Protein AF-A0A3N5HK17-F1 (afdb_monomer_lite)

Structure (mmCIF, N/CA/C/O backbone):
data_AF-A0A3N5HK17-F1
#
_entry.id   AF-A0A3N5HK17-F1
#
loop_
_atom_site.group_PDB
_atom_site.id
_atom_site.type_symbol
_atom_site.label_atom_id
_atom_site.label_alt_id
_atom_site.label_comp_id
_atom_site.label_asym_id
_atom_site.label_entity_id
_atom_site.label_seq_id
_atom_site.pdbx_PDB_ins_code
_atom_site.Cartn_x
_atom_site.Cartn_y
_atom_site.Cartn_z
_atom_site.occupancy
_atom_site.B_iso_or_equiv
_atom_site.auth_seq_id
_atom_site.auth_comp_id
_atom_site.auth_asym_id
_atom_site.auth_atom_id
_atom_site.pdbx_PDB_model_num
ATOM 1 N N . MET A 1 1 ? 5.011 -4.182 19.150 1.00 47.91 1 MET A N 1
ATOM 2 C CA . MET A 1 1 ? 3.924 -3.491 18.428 1.00 47.91 1 MET A CA 1
ATOM 3 C C . MET A 1 1 ? 3.510 -2.329 19.297 1.00 47.91 1 MET A C 1
ATOM 5 O O . MET A 1 1 ? 3.159 -2.580 20.439 1.00 47.91 1 MET A O 1
ATOM 9 N N . ASP A 1 2 ? 3.638 -1.092 18.817 1.00 52.72 2 ASP A N 1
ATOM 10 C CA . ASP A 1 2 ? 3.175 0.083 19.562 1.00 52.72 2 ASP A CA 1
ATOM 11 C C . ASP A 1 2 ? 1.663 -0.035 19.789 1.00 52.72 2 ASP A C 1
ATOM 13 O O . ASP A 1 2 ? 0.863 0.155 18.870 1.00 52.72 2 ASP A O 1
ATOM 17 N N . GLU A 1 3 ? 1.283 -0.360 21.023 1.00 59.41 3 GLU A N 1
ATOM 18 C CA . GLU A 1 3 ? -0.089 -0.612 21.496 1.00 59.41 3 GLU A CA 1
ATOM 19 C C . GLU A 1 3 ? -1.049 0.572 21.223 1.00 59.41 3 GLU A C 1
ATOM 21 O O . GLU A 1 3 ? -2.269 0.445 21.238 1.00 59.41 3 GLU A O 1
ATOM 26 N N . LYS A 1 4 ? -0.480 1.735 20.884 1.00 75.50 4 LYS A N 1
ATOM 27 C CA . LYS A 1 4 ? -1.138 3.002 20.552 1.00 75.50 4 LYS A CA 1
ATOM 28 C C . LYS A 1 4 ? -1.741 3.079 19.136 1.00 75.50 4 LYS A C 1
ATOM 30 O O . LYS A 1 4 ? -2.564 3.964 18.870 1.00 75.50 4 LYS A O 1
ATOM 35 N N . TYR A 1 5 ? -1.338 2.205 18.211 1.00 84.44 5 TYR A N 1
ATOM 36 C CA . TYR A 1 5 ? -1.745 2.281 16.801 1.00 84.44 5 TYR A CA 1
ATOM 37 C C . TYR A 1 5 ? -2.322 0.964 16.288 1.00 84.44 5 TYR A C 1
ATOM 39 O O . TYR A 1 5 ? -1.711 0.277 15.467 1.00 84.44 5 TYR A O 1
ATOM 47 N N . ASP A 1 6 ? -3.553 0.656 16.695 1.00 88.31 6 ASP A N 1
ATOM 48 C CA . ASP A 1 6 ? -4.274 -0.491 16.149 1.00 88.31 6 ASP A CA 1
ATOM 49 C C . ASP A 1 6 ? -4.573 -0.273 14.654 1.00 88.31 6 ASP A C 1
ATOM 51 O O . ASP A 1 6 ? -5.294 0.639 14.234 1.00 88.31 6 ASP A O 1
ATOM 55 N N . CYS A 1 7 ? -3.914 -1.069 13.817 1.00 88.94 7 CYS A N 1
ATOM 56 C CA . CYS A 1 7 ? -4.048 -0.994 12.368 1.00 88.94 7 CYS A CA 1
ATOM 57 C C . CYS A 1 7 ? -5.279 -1.754 11.864 1.00 88.94 7 CYS A C 1
ATOM 59 O O . CYS A 1 7 ? -5.800 -1.404 10.808 1.00 88.94 7 CYS A O 1
ATOM 61 N N . THR A 1 8 ? -5.770 -2.730 12.634 1.00 92.31 8 THR A N 1
ATOM 62 C CA . THR A 1 8 ? -6.905 -3.584 12.253 1.00 92.31 8 THR A CA 1
ATOM 63 C C . THR A 1 8 ? -8.255 -2.895 12.425 1.00 92.31 8 THR A C 1
ATOM 65 O O . THR A 1 8 ? -9.257 -3.379 11.907 1.00 92.31 8 THR A O 1
ATOM 68 N N . THR A 1 9 ? -8.285 -1.750 13.110 1.00 91.56 9 THR A N 1
ATOM 69 C CA . THR A 1 9 ? -9.498 -0.958 13.369 1.00 91.56 9 THR A CA 1
ATOM 70 C C . THR A 1 9 ? -9.475 0.432 12.731 1.00 91.56 9 THR A C 1
ATOM 72 O O . THR A 1 9 ? -10.525 1.055 12.625 1.00 91.56 9 THR A O 1
ATOM 75 N N . CYS A 1 10 ? -8.325 0.922 12.241 1.00 92.50 10 CYS A N 1
ATOM 76 C CA . CYS A 1 10 ? -8.265 2.220 11.551 1.00 92.50 10 CYS A CA 1
ATOM 77 C C . CYS A 1 10 ? -8.313 2.139 10.021 1.00 92.50 10 CYS A C 1
ATOM 79 O O . CYS A 1 10 ? -8.853 3.044 9.393 1.00 92.50 10 CYS A O 1
ATOM 81 N N . GLY A 1 11 ? -7.662 1.142 9.406 1.00 92.88 11 GLY A N 1
ATOM 82 C CA . GLY A 1 11 ? -7.552 1.003 7.946 1.00 92.88 11 GLY A CA 1
ATOM 83 C C . GLY A 1 11 ? -6.942 2.190 7.179 1.00 92.88 11 GLY A C 1
ATOM 84 O O . GLY A 1 11 ? -6.899 2.154 5.951 1.00 92.88 11 GLY A O 1
ATOM 85 N N . ALA A 1 12 ? -6.462 3.243 7.852 1.00 95.19 12 ALA A N 1
ATOM 86 C CA . ALA A 1 12 ? -6.237 4.555 7.237 1.00 95.19 12 ALA A CA 1
ATOM 87 C C . ALA A 1 12 ? -5.206 4.553 6.095 1.00 95.19 12 ALA A C 1
ATOM 89 O O . ALA A 1 12 ? -5.337 5.319 5.140 1.00 95.19 12 ALA A O 1
ATOM 90 N N . CYS A 1 13 ? -4.213 3.664 6.163 1.00 95.50 13 CYS A N 1
ATOM 91 C CA . CYS A 1 13 ? -3.193 3.495 5.126 1.00 95.50 13 CYS A CA 1
ATOM 92 C C . CYS A 1 13 ? -3.733 2.914 3.810 1.00 95.50 13 CYS A C 1
ATOM 94 O O . CYS A 1 13 ? -3.034 2.957 2.805 1.00 95.50 13 CYS A O 1
ATOM 96 N N . CYS A 1 14 ? -4.944 2.352 3.800 1.00 96.56 14 CYS A N 1
ATOM 97 C CA . CYS A 1 14 ? -5.550 1.774 2.602 1.00 96.56 14 CYS A CA 1
ATOM 98 C C . CYS A 1 14 ? -6.421 2.772 1.830 1.00 96.56 14 CYS A C 1
ATOM 100 O O . CYS A 1 14 ? -6.807 2.473 0.705 1.00 96.56 14 CYS A O 1
ATOM 102 N N . TYR A 1 15 ? -6.730 3.942 2.391 1.00 95.31 15 TYR A N 1
ATOM 103 C CA . TYR A 1 15 ? -7.558 4.955 1.734 1.00 95.31 15 TYR A CA 1
ATOM 104 C C . TYR A 1 15 ? -6.697 5.930 0.934 1.00 95.31 15 TYR A C 1
ATOM 106 O O . TYR A 1 15 ? -5.628 6.339 1.384 1.00 95.31 15 TYR A O 1
ATOM 114 N N . GLY A 1 16 ? -7.145 6.342 -0.249 1.00 93.44 16 GLY A N 1
ATOM 115 C CA . GLY A 1 16 ? -6.354 7.226 -1.103 1.00 93.44 16 GLY A CA 1
ATOM 116 C C . GLY A 1 16 ? -6.922 7.423 -2.504 1.00 93.44 16 GLY A C 1
ATOM 117 O O . GLY A 1 16 ? -7.957 6.871 -2.868 1.00 93.44 16 GLY A O 1
ATOM 118 N N . LYS A 1 17 ? -6.223 8.241 -3.299 1.00 93.94 17 LYS A N 1
ATOM 119 C CA . LYS A 1 17 ? -6.541 8.474 -4.717 1.00 93.94 17 LYS A CA 1
ATOM 120 C C . LYS A 1 17 ? -6.069 7.292 -5.577 1.00 93.94 17 LYS A C 1
ATOM 122 O O . LYS A 1 17 ? -5.347 6.430 -5.098 1.00 93.94 17 LYS A O 1
ATOM 127 N N . ARG A 1 18 ? -6.437 7.266 -6.863 1.00 92.69 18 ARG A N 1
ATOM 128 C CA . ARG A 1 18 ? -6.079 6.177 -7.798 1.00 92.69 18 ARG A CA 1
ATOM 129 C C . ARG A 1 18 ? -4.569 5.907 -7.888 1.00 92.69 18 ARG A C 1
ATOM 131 O O . ARG A 1 18 ? -4.165 4.756 -7.944 1.00 92.69 18 ARG A O 1
ATOM 138 N N . GLU A 1 19 ? -3.748 6.951 -7.848 1.00 94.44 19 GLU A N 1
ATOM 139 C CA . GLU A 1 19 ? -2.282 6.870 -7.947 1.00 94.44 19 GLU A CA 1
ATOM 140 C C . GLU A 1 19 ? -1.625 6.949 -6.559 1.00 94.44 19 GLU A C 1
ATOM 142 O O . GLU A 1 19 ? -0.755 7.778 -6.311 1.00 94.44 19 GLU A O 1
ATOM 147 N N . TYR A 1 20 ? -2.115 6.149 -5.604 1.00 95.00 20 TYR A N 1
ATOM 148 C CA . TYR A 1 20 ? -1.691 6.250 -4.202 1.00 95.00 20 TYR A CA 1
ATOM 149 C C . TYR A 1 20 ? -0.562 5.290 -3.824 1.00 95.00 20 TYR A C 1
ATOM 151 O O . TYR A 1 20 ? 0.415 5.709 -3.211 1.00 95.00 20 TYR A O 1
ATOM 159 N N . VAL A 1 21 ? -0.670 4.012 -4.198 1.00 97.00 21 VAL A N 1
ATOM 160 C CA . VAL A 1 21 ? 0.361 3.003 -3.910 1.00 97.00 21 VAL A CA 1
ATOM 161 C C . VAL A 1 21 ? 0.976 2.559 -5.221 1.00 97.00 21 VAL A C 1
ATOM 163 O O . VAL A 1 21 ? 0.377 1.761 -5.937 1.00 97.00 21 VAL A O 1
ATOM 166 N N . GLN A 1 22 ? 2.150 3.094 -5.546 1.00 96.81 22 GLN A N 1
ATOM 167 C CA . GLN A 1 22 ? 2.924 2.634 -6.693 1.00 96.81 22 GLN A CA 1
ATOM 168 C C . GLN A 1 22 ? 3.375 1.186 -6.477 1.00 96.81 22 GLN A C 1
ATOM 170 O O . GLN A 1 22 ? 3.773 0.813 -5.372 1.00 96.81 22 GLN A O 1
ATOM 175 N N . VAL A 1 23 ? 3.275 0.386 -7.534 1.00 97.50 23 VAL A N 1
ATOM 176 C CA . VAL A 1 23 ? 3.664 -1.026 -7.552 1.00 97.50 23 VAL A CA 1
ATOM 177 C C . VAL A 1 23 ? 4.829 -1.162 -8.513 1.00 97.50 23 VAL A C 1
ATOM 179 O O . VAL A 1 23 ? 4.677 -0.871 -9.699 1.00 97.50 23 VAL A O 1
ATOM 182 N N . PHE A 1 24 ? 5.971 -1.587 -7.986 1.00 95.75 24 PHE A N 1
ATOM 183 C CA . PHE A 1 24 ? 7.163 -1.848 -8.785 1.00 95.75 24 PHE A CA 1
ATOM 184 C C . PHE A 1 24 ? 7.207 -3.292 -9.296 1.00 95.75 24 PHE A C 1
ATOM 186 O O . PHE A 1 24 ? 6.444 -4.144 -8.833 1.00 95.75 24 PHE A O 1
ATOM 193 N N . ALA A 1 25 ? 8.134 -3.587 -10.208 1.00 94.19 25 ALA A N 1
ATOM 194 C CA . ALA A 1 25 ? 8.355 -4.932 -10.741 1.00 94.19 25 ALA A CA 1
ATOM 195 C C . ALA A 1 25 ? 8.511 -5.996 -9.634 1.00 94.19 25 ALA A C 1
ATOM 197 O O . ALA A 1 25 ? 7.810 -7.008 -9.657 1.00 94.19 25 ALA A O 1
ATOM 198 N N . ASP A 1 26 ? 9.325 -5.726 -8.609 1.00 95.38 26 ASP A N 1
ATOM 199 C CA . ASP A 1 26 ? 9.525 -6.638 -7.470 1.00 95.38 26 ASP A CA 1
ATOM 200 C C . ASP A 1 26 ? 8.256 -6.843 -6.632 1.00 95.38 26 ASP A C 1
ATOM 202 O O . ASP A 1 26 ? 8.030 -7.915 -6.068 1.00 95.38 26 ASP A O 1
ATOM 206 N N . ASP A 1 27 ? 7.407 -5.817 -6.537 1.00 97.12 27 ASP A N 1
ATOM 207 C CA . ASP A 1 27 ? 6.129 -5.925 -5.838 1.00 97.12 27 ASP A CA 1
ATOM 208 C C . ASP A 1 27 ? 5.155 -6.805 -6.624 1.00 97.12 27 ASP A C 1
ATOM 210 O O . ASP A 1 27 ? 4.492 -7.659 -6.037 1.00 97.12 27 ASP A O 1
ATOM 214 N N . ALA A 1 28 ? 5.100 -6.643 -7.949 1.00 96.44 28 ALA A N 1
ATOM 215 C CA . ALA A 1 28 ? 4.300 -7.496 -8.822 1.00 96.44 28 ALA A CA 1
ATOM 216 C C . ALA A 1 28 ? 4.791 -8.955 -8.800 1.00 96.44 28 ALA A C 1
ATOM 218 O O . ALA A 1 28 ? 3.981 -9.878 -8.707 1.00 96.44 28 ALA A O 1
ATOM 219 N N . ALA A 1 29 ? 6.110 -9.171 -8.815 1.00 96.19 29 ALA A N 1
ATOM 220 C CA . ALA A 1 29 ? 6.705 -10.500 -8.685 1.00 96.19 29 ALA A CA 1
ATOM 221 C C . ALA A 1 29 ? 6.330 -11.157 -7.348 1.00 96.19 29 ALA A C 1
ATOM 223 O O . ALA A 1 29 ? 5.907 -12.311 -7.328 1.00 96.19 29 ALA A O 1
ATOM 224 N N . ARG A 1 30 ? 6.399 -10.401 -6.244 1.00 96.56 30 ARG A N 1
ATOM 225 C CA . ARG A 1 30 ? 6.003 -10.865 -4.906 1.00 96.56 30 ARG A CA 1
ATOM 226 C C . ARG A 1 30 ? 4.510 -11.188 -4.800 1.00 96.56 30 ARG A C 1
ATOM 228 O O . ARG A 1 30 ? 4.153 -12.170 -4.163 1.00 96.56 30 ARG A O 1
ATOM 235 N N . LEU A 1 31 ? 3.637 -10.393 -5.420 1.00 96.88 31 LEU A N 1
ATOM 236 C CA . LEU A 1 31 ? 2.197 -10.679 -5.468 1.00 96.88 31 LEU A CA 1
ATOM 237 C C . LEU A 1 31 ? 1.881 -11.920 -6.318 1.00 96.88 31 LEU A C 1
ATOM 239 O O . LEU A 1 31 ? 0.890 -12.607 -6.067 1.00 96.88 31 LEU A O 1
ATOM 243 N N . GLY A 1 32 ? 2.705 -12.193 -7.330 1.00 97.19 32 GLY A N 1
ATOM 244 C CA . GLY A 1 32 ? 2.462 -13.213 -8.338 1.00 97.19 32 GLY A CA 1
ATOM 245 C C . GLY A 1 32 ? 1.481 -12.750 -9.419 1.00 97.19 32 GLY A C 1
ATOM 246 O O . GLY A 1 32 ? 0.743 -11.771 -9.267 1.00 97.19 32 GLY A O 1
ATOM 247 N N . ALA A 1 33 ? 1.470 -13.466 -10.546 1.00 95.94 33 ALA A N 1
ATOM 248 C CA . ALA A 1 33 ? 0.751 -13.054 -11.754 1.00 95.94 33 ALA A CA 1
ATOM 249 C C . ALA A 1 33 ? -0.768 -12.910 -11.544 1.00 95.94 33 ALA A C 1
ATOM 251 O O . ALA A 1 33 ? -1.348 -11.897 -11.934 1.00 95.94 33 ALA A O 1
ATOM 252 N N . ALA A 1 34 ? -1.402 -13.886 -10.883 1.00 96.38 34 ALA A N 1
ATOM 253 C CA . ALA A 1 34 ? -2.849 -13.894 -10.660 1.00 96.38 34 ALA A CA 1
ATOM 254 C C . ALA A 1 34 ? -3.310 -12.694 -9.815 1.00 96.38 34 ALA A C 1
ATOM 256 O O . ALA A 1 34 ? -4.170 -11.921 -10.237 1.00 96.38 34 ALA A O 1
ATOM 257 N N . ARG A 1 35 ? -2.674 -12.475 -8.656 1.00 96.56 35 ARG A N 1
ATOM 258 C CA . ARG A 1 35 ? -2.984 -11.330 -7.788 1.00 96.56 35 ARG A CA 1
ATOM 259 C C . ARG A 1 35 ? -2.592 -10.005 -8.421 1.00 96.56 35 ARG A C 1
ATOM 261 O O . ARG A 1 35 ? -3.272 -9.015 -8.195 1.00 96.56 35 ARG A O 1
ATOM 268 N N . THR A 1 36 ? -1.534 -9.960 -9.226 1.00 97.38 36 THR A N 1
ATOM 269 C CA . THR A 1 36 ? -1.178 -8.744 -9.966 1.00 97.38 36 THR A CA 1
ATOM 270 C C . THR A 1 36 ? -2.292 -8.352 -10.934 1.00 97.38 36 THR A C 1
ATOM 272 O O . THR A 1 36 ? -2.717 -7.200 -10.930 1.00 97.38 36 THR A O 1
ATOM 275 N N . ALA A 1 37 ? -2.815 -9.301 -11.714 1.00 96.81 37 ALA A N 1
ATOM 276 C CA . ALA A 1 37 ? -3.913 -9.046 -12.648 1.00 96.81 37 ALA A CA 1
ATOM 277 C C . ALA A 1 37 ? -5.193 -8.556 -11.940 1.00 96.81 37 ALA A C 1
ATOM 279 O O . ALA A 1 37 ? -5.910 -7.692 -12.449 1.00 96.81 37 ALA A O 1
ATOM 280 N N . GLU A 1 38 ? -5.469 -9.074 -10.743 1.00 97.25 38 GLU A N 1
ATOM 281 C CA . GLU A 1 38 ? -6.628 -8.683 -9.941 1.00 97.25 38 GLU A CA 1
ATOM 282 C C . GLU A 1 38 ? -6.441 -7.311 -9.264 1.00 97.25 38 GLU A C 1
ATOM 284 O O . GLU A 1 38 ? -7.295 -6.419 -9.379 1.00 97.25 38 GLU A O 1
ATOM 289 N N . LEU A 1 39 ? -5.318 -7.138 -8.563 1.00 97.81 39 LEU A N 1
ATOM 290 C CA . LEU A 1 39 ? -5.119 -6.094 -7.560 1.00 97.81 39 LEU A CA 1
ATOM 291 C C . LEU A 1 39 ? -4.392 -4.855 -8.082 1.00 97.81 39 LEU A C 1
ATOM 293 O O . LEU A 1 39 ? -4.444 -3.813 -7.429 1.00 97.81 39 LEU A O 1
ATOM 297 N N . VAL A 1 40 ? -3.713 -4.938 -9.225 1.00 97.88 40 VAL A N 1
ATOM 298 C CA . VAL A 1 40 ? -2.912 -3.842 -9.787 1.00 97.88 40 VAL A CA 1
ATOM 299 C C . VAL A 1 40 ? -3.656 -3.232 -10.975 1.00 97.88 40 VAL A C 1
ATOM 301 O O . VAL A 1 40 ? -4.261 -3.927 -11.791 1.00 97.88 40 VAL A O 1
ATOM 304 N N . ALA A 1 41 ? -3.679 -1.904 -11.049 1.00 97.31 41 ALA A N 1
ATOM 305 C CA . ALA A 1 41 ? -4.263 -1.188 -12.174 1.00 97.31 41 ALA A CA 1
ATOM 306 C C . ALA A 1 41 ? -3.377 -1.318 -13.432 1.00 97.31 41 ALA A C 1
ATOM 308 O O . ALA A 1 41 ? -2.161 -1.506 -13.307 1.00 97.31 41 ALA A O 1
ATOM 309 N N . PRO A 1 42 ? -3.949 -1.176 -14.644 1.00 95.38 42 PRO A N 1
ATOM 310 C CA . PRO A 1 42 ? -3.162 -1.091 -15.872 1.00 95.38 42 PRO A CA 1
ATOM 311 C C . PRO A 1 42 ? -2.083 -0.004 -15.794 1.00 95.38 42 PRO A C 1
ATOM 313 O O . PRO A 1 42 ? -2.226 0.980 -15.064 1.00 95.38 42 PRO A O 1
ATOM 316 N N . ALA A 1 43 ? -1.002 -0.182 -16.554 1.00 94.94 43 ALA A N 1
ATOM 317 C CA . ALA A 1 43 ? 0.069 0.805 -16.610 1.00 94.94 43 ALA A CA 1
ATOM 318 C C . ALA A 1 43 ? -0.449 2.138 -17.167 1.00 94.94 43 ALA A C 1
ATOM 320 O O . ALA A 1 43 ? -1.189 2.160 -18.148 1.00 94.94 43 ALA A O 1
ATOM 321 N N . VAL A 1 44 ? -0.040 3.239 -16.540 1.00 95.06 44 VAL A N 1
ATOM 322 C CA . VAL A 1 44 ? -0.434 4.609 -16.922 1.00 95.06 44 VAL A CA 1
ATOM 323 C C . VAL A 1 44 ? 0.741 5.425 -17.468 1.00 95.06 44 VAL A C 1
ATOM 325 O O . VAL A 1 44 ? 0.633 6.632 -17.657 1.00 95.06 44 VAL A O 1
ATOM 328 N N . GLY A 1 45 ? 1.881 4.776 -17.689 1.00 93.94 45 GLY A N 1
ATOM 329 C CA . GLY A 1 45 ? 3.102 5.391 -18.190 1.00 93.94 45 GLY A CA 1
ATOM 330 C C . GLY A 1 45 ? 4.315 4.524 -17.887 1.00 93.94 45 GLY A C 1
ATOM 331 O O . GLY A 1 45 ? 4.187 3.327 -17.618 1.00 93.94 45 GLY A O 1
ATOM 332 N N . GLU A 1 46 ? 5.479 5.156 -17.867 1.00 95.00 46 GLU A N 1
ATOM 333 C CA . GLU A 1 46 ? 6.769 4.517 -17.627 1.00 95.00 46 GLU A CA 1
ATOM 334 C C . GLU A 1 46 ? 7.489 5.196 -16.458 1.00 95.00 46 GLU A C 1
ATOM 336 O O . GLU A 1 46 ? 7.358 6.402 -16.230 1.00 95.00 46 GLU A O 1
ATOM 341 N N . ILE A 1 47 ? 8.205 4.397 -15.676 1.00 91.6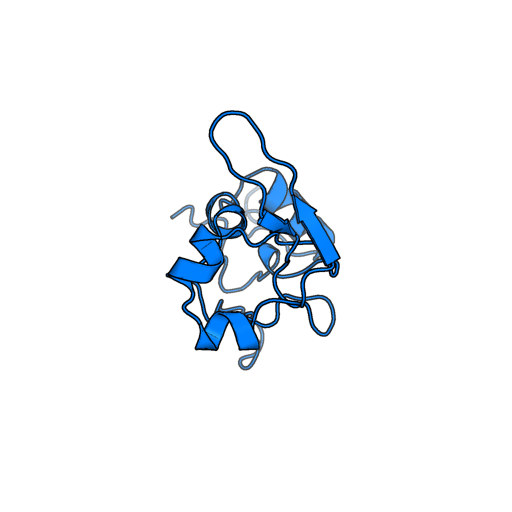2 47 ILE A N 1
ATOM 342 C CA . ILE A 1 47 ? 9.198 4.857 -14.716 1.00 91.62 47 ILE A CA 1
ATOM 343 C C . ILE A 1 47 ? 10.528 4.841 -15.473 1.00 91.62 47 ILE A C 1
ATOM 345 O O . ILE A 1 47 ? 10.955 3.756 -15.872 1.00 91.62 47 ILE A O 1
ATOM 349 N N . PRO A 1 48 ? 11.165 6.000 -15.704 1.00 93.31 48 PRO A N 1
ATOM 350 C CA . PRO A 1 48 ? 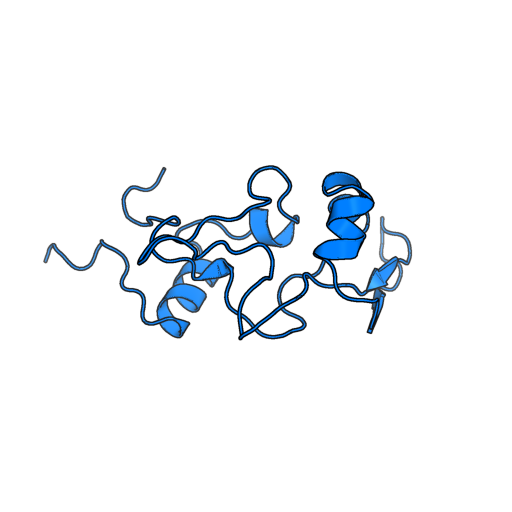12.422 6.041 -16.434 1.00 93.31 48 PRO A CA 1
ATOM 351 C C . PRO A 1 48 ? 13.518 5.317 -15.652 1.00 93.31 48 PRO A C 1
ATOM 353 O O . PRO A 1 48 ? 13.509 5.310 -14.416 1.00 93.31 48 PRO A O 1
ATOM 356 N N . ALA A 1 49 ? 14.485 4.760 -16.379 1.00 90.75 49 ALA A N 1
ATOM 357 C CA . ALA A 1 49 ? 15.683 4.196 -15.779 1.00 90.75 49 ALA A CA 1
ATOM 358 C C . ALA A 1 49 ? 16.375 5.225 -14.874 1.00 90.75 49 ALA A C 1
ATOM 360 O O . ALA A 1 49 ? 16.485 6.413 -15.191 1.00 90.75 49 ALA A O 1
ATOM 361 N N . SER A 1 50 ? 16.878 4.742 -13.748 1.00 85.94 50 SER A N 1
ATOM 362 C CA . SER A 1 50 ? 17.686 5.513 -12.807 1.00 85.94 50 SER A CA 1
ATOM 363 C C . SER A 1 50 ? 18.930 4.710 -12.446 1.00 85.94 50 SER A C 1
ATOM 365 O O . SER A 1 50 ? 19.020 3.526 -12.758 1.00 85.94 50 SER A O 1
ATOM 367 N N . VAL A 1 51 ? 19.902 5.319 -11.766 1.00 82.38 51 VAL A N 1
ATOM 368 C CA . VAL A 1 51 ? 21.093 4.582 -11.310 1.00 82.38 51 VAL A CA 1
ATOM 369 C C . VAL A 1 51 ? 20.658 3.351 -10.503 1.00 82.38 51 VAL A C 1
ATOM 371 O O . VAL A 1 51 ? 19.983 3.484 -9.485 1.00 82.38 51 VAL A O 1
ATOM 374 N N . GLY A 1 52 ? 21.013 2.159 -10.989 1.00 81.56 52 GLY A N 1
ATOM 375 C CA . GLY A 1 52 ? 20.656 0.883 -10.362 1.00 81.56 52 GLY A CA 1
ATOM 376 C C . GLY A 1 52 ? 19.232 0.378 -10.628 1.00 81.56 52 GLY A C 1
ATOM 377 O O . GLY A 1 52 ? 18.808 -0.551 -9.946 1.00 81.56 52 GLY A O 1
ATOM 378 N N . ARG A 1 53 ? 18.485 0.957 -11.582 1.00 83.69 53 ARG A N 1
ATOM 379 C CA . ARG A 1 53 ? 17.136 0.495 -11.941 1.00 83.69 53 ARG A CA 1
ATOM 380 C C . ARG A 1 53 ? 16.838 0.658 -13.430 1.00 83.69 53 ARG A C 1
ATOM 382 O O . ARG A 1 53 ? 17.031 1.737 -13.988 1.00 83.69 53 ARG A O 1
ATOM 389 N N . GLU A 1 54 ? 16.331 -0.400 -14.052 1.00 90.94 54 GLU A N 1
ATOM 390 C CA . GLU A 1 54 ? 15.865 -0.370 -15.441 1.00 90.94 54 GLU A CA 1
ATOM 391 C C . GLU A 1 54 ? 14.526 0.369 -15.575 1.00 90.94 54 GLU A C 1
ATOM 393 O O . GLU A 1 54 ? 13.829 0.608 -14.586 1.00 90.94 54 GLU A O 1
ATOM 398 N N . SER A 1 55 ? 14.178 0.749 -16.808 1.00 93.31 55 SER A N 1
ATOM 399 C CA . SER A 1 55 ? 12.871 1.357 -17.080 1.00 93.31 55 SER A CA 1
ATOM 400 C C . SER A 1 55 ? 11.773 0.310 -16.906 1.00 93.31 55 SER A C 1
ATOM 402 O O . SER A 1 55 ? 11.904 -0.819 -17.376 1.00 93.31 55 SER A O 1
ATOM 404 N N . GLU A 1 56 ? 10.685 0.670 -16.230 1.00 94.19 56 GLU A N 1
ATOM 405 C CA . GLU A 1 56 ? 9.602 -0.266 -15.915 1.00 94.19 56 GLU A CA 1
ATOM 406 C C . GLU A 1 56 ? 8.224 0.415 -16.006 1.00 94.19 56 GLU A C 1
ATOM 408 O O . GLU A 1 56 ? 8.107 1.633 -15.841 1.00 94.19 56 GLU A O 1
ATOM 413 N N . PRO A 1 57 ? 7.138 -0.332 -16.271 1.00 95.06 57 PRO A N 1
ATOM 414 C CA . PRO A 1 57 ? 5.813 0.258 -16.413 1.00 95.06 57 PRO A CA 1
ATOM 415 C C . PRO A 1 57 ? 5.322 0.876 -15.099 1.00 95.06 57 PRO A C 1
ATOM 417 O O . PRO A 1 57 ? 5.255 0.218 -14.062 1.00 95.06 57 PRO A O 1
ATOM 420 N N . LYS A 1 58 ? 4.861 2.127 -15.161 1.00 96.88 58 LYS A N 1
ATOM 421 C CA . LYS A 1 58 ? 4.289 2.840 -14.016 1.00 96.88 58 LYS A CA 1
ATOM 422 C C . LYS A 1 58 ? 2.887 2.315 -13.713 1.00 96.88 58 LYS A C 1
ATOM 424 O O . LYS A 1 58 ? 1.936 2.583 -14.452 1.00 96.88 58 LYS A O 1
ATOM 429 N N . ARG A 1 59 ? 2.761 1.574 -12.611 1.00 96.88 59 ARG A N 1
ATOM 430 C CA . ARG A 1 59 ? 1.517 0.938 -12.149 1.00 96.88 59 ARG A CA 1
ATOM 431 C C . ARG A 1 59 ? 1.240 1.262 -10.686 1.00 96.88 59 ARG A C 1
ATOM 433 O O . ARG A 1 59 ? 2.137 1.634 -9.931 1.00 96.88 59 ARG A O 1
ATOM 440 N N . PHE A 1 60 ? -0.014 1.089 -10.287 1.00 98.25 60 PHE A N 1
ATOM 441 C CA . PHE A 1 60 ? -0.481 1.349 -8.929 1.00 98.25 60 PHE A CA 1
ATOM 442 C C . PHE A 1 60 ? -1.414 0.238 -8.454 1.00 98.25 60 PHE A C 1
ATOM 444 O O . PHE A 1 60 ? -2.055 -0.420 -9.275 1.00 98.25 60 PHE A O 1
ATOM 451 N N . MET A 1 61 ? -1.544 0.056 -7.139 1.00 98.25 61 MET A N 1
ATOM 452 C CA . MET A 1 61 ? -2.630 -0.752 -6.586 1.00 98.25 61 MET A CA 1
ATOM 453 C C . MET A 1 61 ? -3.963 -0.182 -7.066 1.00 98.25 61 MET A C 1
ATOM 455 O O . MET A 1 61 ? -4.185 1.030 -7.048 1.00 98.25 61 MET A O 1
ATOM 459 N N . LYS A 1 62 ? -4.865 -1.063 -7.488 1.00 98.25 62 LYS A N 1
ATOM 460 C CA . LYS A 1 62 ? -6.213 -0.685 -7.887 1.00 98.25 62 LYS A CA 1
ATOM 461 C C . LYS A 1 62 ? -6.955 -0.144 -6.666 1.00 98.25 62 LYS A C 1
ATOM 463 O O . LYS A 1 62 ? -6.957 -0.751 -5.594 1.00 98.25 62 LYS A O 1
ATOM 468 N N . MET A 1 63 ? -7.605 0.999 -6.852 1.00 97.00 63 MET A N 1
ATOM 469 C CA . MET A 1 63 ? -8.423 1.646 -5.832 1.00 97.00 63 MET A CA 1
ATOM 470 C C . MET A 1 63 ? -9.890 1.568 -6.256 1.00 97.00 63 MET A C 1
ATOM 472 O O . MET A 1 63 ? -10.221 1.893 -7.396 1.00 97.00 63 MET A O 1
ATOM 476 N N . THR A 1 64 ? -10.762 1.149 -5.346 1.00 94.44 64 THR A N 1
ATOM 477 C CA . THR A 1 64 ? -12.213 1.053 -5.523 1.00 94.44 64 THR A CA 1
ATOM 478 C C . THR A 1 64 ? -12.896 1.769 -4.364 1.00 94.44 64 THR A C 1
ATOM 480 O O . THR A 1 64 ? -12.437 1.674 -3.230 1.00 94.44 64 THR A O 1
ATOM 483 N N . HIS A 1 65 ? -13.934 2.560 -4.641 1.00 91.06 65 HIS A N 1
ATOM 484 C CA . HIS A 1 65 ? -14.672 3.320 -3.617 1.00 91.06 65 HIS A CA 1
ATOM 485 C C . HIS A 1 65 ? -13.779 4.139 -2.652 1.00 91.06 65 HIS A C 1
ATOM 487 O O . HIS A 1 65 ? -14.087 4.297 -1.475 1.00 91.06 65 HIS A O 1
ATOM 493 N N . GLY A 1 66 ? -12.650 4.668 -3.143 1.00 92.12 66 GLY A N 1
ATOM 494 C CA . GLY A 1 66 ? -11.728 5.494 -2.350 1.00 92.12 66 GLY A CA 1
ATOM 495 C C . GLY A 1 66 ? -10.721 4.731 -1.477 1.00 92.12 66 GLY A C 1
ATOM 496 O O . GLY A 1 66 ? -9.948 5.369 -0.758 1.00 92.12 66 GLY A O 1
ATOM 497 N N . HIS A 1 67 ? -10.673 3.398 -1.556 1.00 95.69 67 HIS A N 1
ATOM 498 C CA . HIS A 1 67 ? -9.679 2.574 -0.865 1.00 95.69 67 HIS A CA 1
ATOM 499 C C . HIS A 1 67 ? -9.040 1.522 -1.777 1.00 95.69 67 HIS A C 1
ATOM 501 O O . HIS A 1 67 ? -9.538 1.206 -2.852 1.00 95.69 67 HIS A O 1
ATOM 507 N N . CYS A 1 68 ? -7.919 0.959 -1.341 1.00 97.81 68 CYS A N 1
ATOM 508 C CA . CYS A 1 68 ? -7.240 -0.144 -2.010 1.00 97.81 68 CYS A CA 1
ATOM 509 C C . CYS A 1 68 ? -8.174 -1.351 -2.137 1.00 97.81 68 CYS A C 1
ATOM 511 O O . CYS A 1 68 ? -8.870 -1.696 -1.184 1.00 97.81 68 CYS A O 1
ATOM 513 N N . ILE A 1 69 ? -8.171 -2.016 -3.292 1.00 97.56 69 ILE A N 1
ATOM 514 C CA . ILE A 1 69 ? -8.999 -3.205 -3.536 1.00 97.56 69 ILE A CA 1
ATOM 515 C C . ILE A 1 69 ? -8.652 -4.380 -2.606 1.00 97.56 69 ILE A C 1
ATOM 517 O O . ILE A 1 69 ? -9.508 -5.204 -2.312 1.00 97.56 69 ILE A O 1
ATOM 521 N N . ALA A 1 70 ? -7.420 -4.437 -2.091 1.00 97.38 70 ALA A N 1
ATOM 522 C CA . ALA A 1 70 ? -7.001 -5.471 -1.146 1.00 97.38 70 ALA A CA 1
ATOM 523 C C . ALA A 1 70 ? -7.510 -5.236 0.291 1.00 97.38 70 ALA A C 1
ATOM 525 O O . ALA A 1 70 ? -7.271 -6.073 1.166 1.00 97.38 70 ALA A O 1
ATOM 526 N N . LEU A 1 71 ? -8.161 -4.099 0.563 1.00 97.25 71 LEU A N 1
ATOM 527 C CA . LEU A 1 71 ? -8.760 -3.824 1.862 1.00 97.25 71 LEU A CA 1
ATOM 528 C C . LEU A 1 71 ? -10.050 -4.632 2.028 1.00 97.25 71 LEU A C 1
ATOM 530 O O . LEU A 1 71 ? -10.989 -4.504 1.247 1.00 97.25 71 LEU A O 1
ATOM 534 N N . ARG A 1 72 ? -10.099 -5.425 3.094 1.00 96.19 72 ARG A N 1
ATOM 535 C CA . ARG A 1 72 ? -11.256 -6.205 3.522 1.00 96.19 72 ARG A CA 1
ATOM 536 C C . ARG A 1 72 ? -12.004 -5.456 4.614 1.00 96.19 72 ARG A C 1
ATOM 538 O O . ARG A 1 72 ? -11.416 -5.119 5.643 1.00 96.19 72 ARG A O 1
ATOM 545 N N . THR A 1 73 ? -13.285 -5.212 4.355 1.00 93.38 73 THR A N 1
ATOM 546 C CA . THR A 1 73 ? -14.236 -4.505 5.228 1.00 93.38 73 THR A CA 1
ATOM 547 C C . THR A 1 73 ? -15.519 -5.312 5.448 1.00 93.38 73 THR A C 1
ATOM 549 O O . THR A 1 73 ? -16.556 -4.753 5.789 1.00 93.38 73 THR A O 1
ATOM 552 N N . ASP A 1 74 ? -15.463 -6.635 5.251 1.00 92.38 74 ASP A N 1
ATOM 553 C CA . ASP A 1 74 ? -16.612 -7.538 5.408 1.00 92.38 74 ASP A CA 1
ATOM 554 C C . ASP A 1 74 ? -17.144 -7.623 6.846 1.00 92.38 74 ASP A C 1
ATOM 556 O O . ASP A 1 74 ? -18.304 -7.973 7.054 1.00 92.38 74 ASP A O 1
ATOM 560 N N . VAL A 1 75 ? -16.330 -7.240 7.833 1.00 91.94 75 VAL A N 1
ATOM 561 C CA . VAL A 1 75 ? -16.739 -7.140 9.235 1.00 91.94 75 VAL A CA 1
ATOM 562 C C . VAL A 1 75 ? -16.758 -5.664 9.655 1.00 91.94 75 VAL A C 1
ATOM 564 O O . VAL A 1 75 ? -15.759 -4.963 9.458 1.00 91.94 75 VAL A O 1
ATOM 567 N N . PRO A 1 76 ? -17.849 -5.173 10.276 1.00 89.56 76 PRO A N 1
ATOM 568 C CA . PRO A 1 76 ? -17.921 -3.804 10.775 1.00 89.56 76 PRO A CA 1
ATOM 569 C C . PRO A 1 76 ? -16.740 -3.453 11.686 1.00 89.56 76 PRO A C 1
ATOM 571 O O . PRO A 1 76 ? -16.362 -4.231 12.562 1.00 89.56 76 PRO A O 1
ATOM 574 N N . ASN A 1 77 ? -16.167 -2.261 11.496 1.00 86.56 77 ASN A N 1
ATOM 575 C CA . ASN A 1 77 ? -15.020 -1.751 12.262 1.00 86.56 77 ASN A CA 1
ATOM 576 C C . ASN A 1 77 ? -13.756 -2.634 12.207 1.00 86.56 77 ASN A C 1
ATOM 578 O O . ASN A 1 77 ? -12.880 -2.520 13.068 1.00 86.56 77 ASN A O 1
ATOM 582 N N . ARG A 1 78 ? -13.632 -3.501 11.193 1.00 93.38 78 ARG A N 1
ATOM 583 C CA . ARG A 1 78 ? -12.421 -4.276 10.915 1.00 93.38 78 ARG A CA 1
ATOM 584 C C . ARG A 1 78 ? -11.900 -3.971 9.518 1.00 93.38 78 ARG A C 1
ATOM 586 O O . ARG A 1 78 ? -12.631 -4.010 8.536 1.00 93.38 78 ARG A O 1
ATOM 593 N N . PHE A 1 79 ? -10.605 -3.694 9.454 1.00 94.88 79 PHE A N 1
ATOM 594 C CA . PHE A 1 79 ? -9.882 -3.308 8.252 1.00 94.88 79 PHE A CA 1
ATOM 595 C C . PHE A 1 79 ? -8.666 -4.214 8.111 1.00 94.88 79 PHE A C 1
ATOM 597 O O . PHE A 1 79 ? -7.627 -3.980 8.733 1.00 94.88 79 PHE A O 1
ATOM 604 N N . LEU A 1 80 ? -8.799 -5.273 7.315 1.00 95.62 80 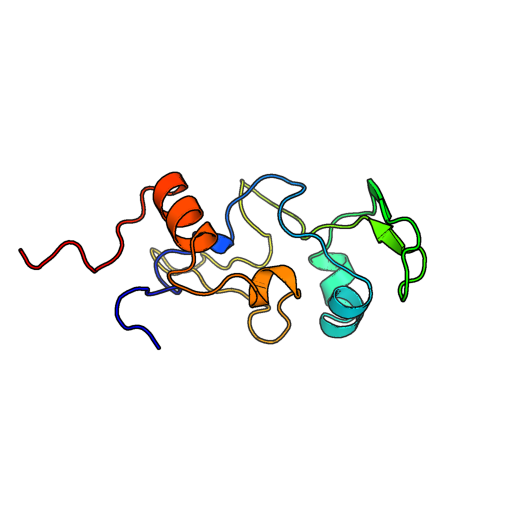LEU A N 1
ATOM 605 C CA . LEU A 1 80 ? -7.738 -6.261 7.125 1.00 95.62 80 LEU A CA 1
ATOM 606 C C . LEU A 1 80 ? -7.197 -6.188 5.699 1.00 95.62 80 LEU A C 1
ATOM 608 O O . LEU A 1 80 ? -7.948 -6.081 4.737 1.00 95.62 80 LEU A O 1
ATOM 612 N N . CYS A 1 81 ? -5.877 -6.233 5.545 1.00 95.94 81 CYS A N 1
ATOM 613 C CA . CYS A 1 81 ? -5.260 -6.270 4.223 1.00 95.94 81 CYS A CA 1
ATOM 614 C C . CYS A 1 81 ? -5.155 -7.723 3.753 1.00 95.94 81 CYS A C 1
ATOM 616 O O . CYS A 1 81 ? -4.457 -8.518 4.379 1.00 95.94 81 CYS A O 1
ATOM 618 N N . ALA A 1 82 ? -5.789 -8.058 2.629 1.00 96.19 82 ALA A N 1
ATOM 619 C CA . ALA A 1 82 ? -5.753 -9.405 2.054 1.00 96.19 82 ALA A CA 1
ATOM 620 C C . ALA A 1 82 ? -4.355 -9.832 1.561 1.00 96.19 82 ALA A C 1
ATOM 622 O O . ALA A 1 82 ? -4.105 -11.018 1.360 1.00 96.19 82 ALA A O 1
ATOM 623 N N . VAL A 1 83 ? -3.440 -8.874 1.377 1.00 96.75 83 VAL A N 1
ATOM 624 C CA . VAL A 1 83 ? -2.056 -9.099 0.927 1.00 96.75 83 VAL A CA 1
ATOM 625 C C . VAL A 1 83 ? -1.034 -8.640 1.966 1.00 96.75 83 VAL A C 1
ATOM 627 O O . VAL A 1 83 ? 0.039 -8.169 1.608 1.00 96.75 83 VAL A O 1
ATOM 630 N N . TYR A 1 84 ? -1.361 -8.707 3.262 1.00 94.94 84 TYR A N 1
ATOM 631 C CA . TYR A 1 84 ? -0.511 -8.145 4.321 1.00 94.94 84 TYR A CA 1
ATOM 632 C C . TYR A 1 84 ? 0.939 -8.671 4.288 1.00 94.94 84 TYR A C 1
ATOM 634 O O . TYR A 1 84 ? 1.883 -7.881 4.413 1.00 94.94 84 TYR A O 1
ATOM 642 N N . GLU A 1 85 ? 1.110 -9.972 4.051 1.00 95.81 85 GLU A N 1
ATOM 643 C CA . GLU A 1 85 ? 2.421 -10.625 3.948 1.00 95.81 85 GLU A CA 1
ATOM 644 C C . GLU A 1 85 ? 3.149 -10.302 2.641 1.00 95.81 85 GLU A C 1
ATOM 646 O O . GLU A 1 85 ? 4.374 -10.216 2.641 1.00 95.81 85 GLU A O 1
ATOM 651 N N . ASP A 1 86 ? 2.414 -10.001 1.567 1.00 97.00 86 ASP A N 1
ATOM 652 C CA . ASP A 1 86 ? 2.938 -9.732 0.218 1.00 97.00 86 ASP A CA 1
ATOM 653 C C . ASP A 1 86 ? 2.950 -8.239 -0.132 1.00 97.00 86 ASP A C 1
ATOM 655 O O . ASP A 1 86 ? 3.167 -7.857 -1.281 1.00 97.00 86 ASP A O 1
ATOM 659 N N . ARG A 1 87 ? 2.734 -7.374 0.867 1.00 96.94 87 ARG A N 1
ATOM 660 C CA . ARG A 1 87 ? 2.576 -5.926 0.691 1.00 96.94 87 ARG A CA 1
ATOM 661 C C . ARG A 1 87 ? 3.641 -5.321 -0.231 1.00 96.94 87 ARG A C 1
ATOM 663 O O . ARG A 1 87 ? 4.830 -5.618 -0.032 1.00 96.94 87 ARG A O 1
ATOM 670 N N . PRO A 1 88 ? 3.238 -4.395 -1.126 1.00 97.44 88 PRO A N 1
ATOM 671 C CA . PRO A 1 88 ? 4.176 -3.570 -1.870 1.00 97.44 88 PRO A CA 1
ATOM 672 C C . PRO A 1 88 ? 5.139 -2.820 -0.949 1.00 97.44 88 PRO A C 1
ATOM 674 O O . PRO A 1 88 ? 4.807 -2.522 0.207 1.00 97.44 88 PRO A O 1
ATOM 677 N N . VAL A 1 89 ? 6.315 -2.459 -1.459 1.00 96.50 89 VAL A N 1
ATOM 678 C CA . VAL A 1 89 ? 7.368 -1.803 -0.671 1.00 96.50 89 VAL A CA 1
ATOM 679 C C . VAL A 1 89 ? 6.878 -0.516 0.000 1.00 96.50 89 VAL A C 1
ATOM 681 O O . VAL A 1 89 ? 7.141 -0.306 1.186 1.00 96.50 89 VAL A O 1
ATOM 684 N N . LEU A 1 90 ? 6.066 0.293 -0.691 1.00 95.81 90 LEU A N 1
ATOM 685 C CA . LEU A 1 90 ? 5.502 1.523 -0.124 1.00 95.81 90 LEU A CA 1
ATOM 686 C C . LEU A 1 90 ? 4.554 1.239 1.051 1.00 95.81 90 LEU A C 1
ATOM 688 O O . LEU A 1 90 ? 4.590 1.938 2.062 1.00 95.81 90 LEU A O 1
ATOM 692 N N . CYS A 1 91 ? 3.768 0.161 0.986 1.00 96.56 91 CYS A N 1
ATOM 693 C CA . CYS A 1 91 ? 2.924 -0.271 2.103 1.00 96.56 91 CYS A CA 1
ATOM 694 C C . CYS A 1 91 ? 3.740 -0.795 3.297 1.00 96.56 91 CYS A C 1
ATOM 696 O O . CYS A 1 91 ? 3.266 -0.736 4.431 1.00 96.56 91 CYS A O 1
ATOM 698 N N . ARG A 1 92 ? 4.948 -1.332 3.071 1.00 95.19 92 ARG A N 1
ATOM 699 C CA . ARG A 1 92 ? 5.857 -1.783 4.144 1.00 95.19 92 ARG A CA 1
ATOM 700 C C . ARG A 1 92 ? 6.610 -0.634 4.798 1.00 95.19 92 ARG A C 1
ATOM 702 O O . ARG A 1 92 ? 6.876 -0.702 6.003 1.00 95.19 92 ARG A O 1
ATOM 709 N N . ALA A 1 93 ? 6.963 0.380 4.008 1.00 94.69 93 ALA A N 1
ATOM 710 C CA . ALA A 1 93 ? 7.581 1.618 4.472 1.00 94.69 93 ALA A CA 1
ATOM 711 C C . ALA A 1 93 ? 6.613 2.440 5.337 1.00 94.69 93 ALA A C 1
ATOM 713 O O . ALA A 1 93 ? 7.035 3.132 6.260 1.00 94.69 93 ALA A O 1
ATOM 714 N N . PHE A 1 94 ? 5.308 2.300 5.099 1.00 94.69 94 PHE A N 1
ATOM 715 C CA . PHE A 1 94 ? 4.260 2.906 5.910 1.00 94.69 94 PHE A CA 1
ATOM 716 C C . PHE A 1 94 ? 4.185 2.264 7.310 1.00 94.69 94 PHE A C 1
ATOM 718 O O . PHE A 1 94 ? 3.472 1.282 7.538 1.00 94.69 94 PHE A O 1
ATOM 725 N N . LYS A 1 95 ? 4.944 2.802 8.273 1.00 93.81 95 LYS A N 1
ATOM 726 C CA . LYS A 1 95 ? 4.983 2.289 9.652 1.00 93.81 95 LYS A CA 1
ATOM 727 C C . LYS A 1 95 ? 3.881 2.896 10.529 1.00 93.81 95 LYS A C 1
ATOM 729 O O . LYS A 1 95 ? 3.616 4.097 10.410 1.00 93.81 95 LYS A O 1
ATOM 734 N N . PRO A 1 96 ? 3.263 2.122 11.441 1.00 92.94 96 PRO A N 1
ATOM 735 C CA . PRO A 1 96 ? 2.368 2.675 12.455 1.00 92.94 96 PRO A CA 1
ATOM 736 C C . PRO A 1 96 ? 3.061 3.800 13.237 1.00 92.94 96 PRO A C 1
ATOM 738 O O . PRO A 1 96 ? 4.214 3.657 13.626 1.00 92.94 96 PRO A O 1
ATOM 741 N N . GLY A 1 97 ? 2.381 4.933 13.413 1.00 91.88 97 GLY A N 1
ATOM 742 C CA . GLY A 1 97 ? 2.916 6.096 14.133 1.00 91.88 97 GLY A CA 1
ATOM 743 C C . GLY A 1 97 ? 3.901 6.979 13.359 1.00 91.88 97 GLY A C 1
ATOM 744 O O . GLY A 1 97 ? 4.239 8.053 13.845 1.00 91.88 97 GLY A O 1
ATOM 745 N N . SER A 1 98 ? 4.324 6.587 12.154 1.00 93.31 98 SER A N 1
ATOM 746 C CA . SER A 1 98 ? 5.117 7.463 11.278 1.00 93.31 98 SER A CA 1
ATOM 747 C C . SER A 1 98 ? 4.325 8.705 10.836 1.00 93.31 98 SER A C 1
ATOM 749 O O . SER A 1 98 ? 3.093 8.695 10.859 1.00 93.31 98 SER A O 1
ATOM 751 N N . ALA A 1 99 ? 5.013 9.755 10.375 1.00 94.25 99 ALA A N 1
ATOM 752 C CA . ALA A 1 99 ? 4.376 10.953 9.815 1.00 94.25 99 ALA A CA 1
ATOM 753 C C . ALA A 1 99 ? 3.257 10.638 8.791 1.00 94.25 99 ALA A C 1
ATOM 755 O O . ALA A 1 99 ? 2.120 11.049 9.036 1.00 94.25 99 ALA A O 1
ATOM 756 N N . PRO A 1 100 ? 3.478 9.810 7.744 1.00 93.56 100 PRO A N 1
ATOM 757 C CA . PRO A 1 100 ? 2.406 9.470 6.805 1.00 93.56 100 PRO A CA 1
ATOM 758 C C . PRO A 1 100 ? 1.254 8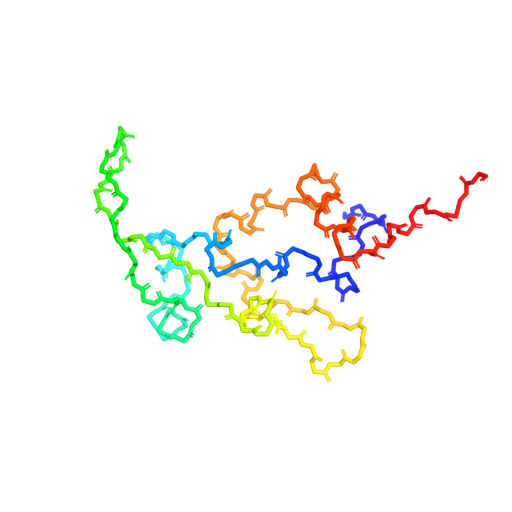.688 7.460 1.00 93.56 100 PRO A C 1
ATOM 760 O O . PRO A 1 100 ? 0.102 8.812 7.044 1.00 93.56 100 PRO A O 1
ATOM 763 N N . CYS A 1 101 ? 1.517 7.913 8.522 1.00 94.38 101 CYS A N 1
ATOM 764 C CA . CYS A 1 101 ? 0.463 7.258 9.301 1.00 94.38 101 CYS A CA 1
ATOM 765 C C . CYS A 1 101 ? -0.426 8.260 10.035 1.00 94.38 101 CYS A C 1
ATOM 767 O O . CYS A 1 101 ? -1.649 8.094 10.047 1.00 94.38 101 CYS A O 1
ATOM 769 N N . LEU A 1 102 ? 0.168 9.270 10.662 1.00 93.12 102 LEU A N 1
ATOM 770 C CA . LEU A 1 102 ? -0.577 10.299 11.381 1.00 93.12 102 LEU A CA 1
ATOM 771 C C . LEU A 1 102 ? -1.409 11.150 10.414 1.00 93.12 102 LEU A C 1
ATOM 773 O O . LEU A 1 102 ? -2.591 11.371 10.669 1.00 93.12 102 LEU A O 1
ATOM 777 N N . GLU A 1 103 ? -0.844 11.521 9.266 1.00 93.19 103 GLU A N 1
ATOM 778 C CA . GLU A 1 103 ? -1.557 12.244 8.206 1.00 93.19 103 GLU A CA 1
ATOM 779 C C . GLU A 1 103 ? -2.743 11.444 7.655 1.00 93.19 103 GLU A C 1
ATOM 781 O O . GLU A 1 103 ? -3.857 11.962 7.537 1.00 93.19 103 GLU A O 1
ATOM 786 N N . ALA A 1 104 ? -2.545 10.154 7.363 1.00 93.88 104 ALA A N 1
ATOM 787 C CA . ALA A 1 104 ? -3.621 9.300 6.871 1.00 93.88 104 ALA A CA 1
ATOM 788 C C . ALA A 1 104 ? -4.747 9.146 7.903 1.00 93.88 104 ALA A C 1
ATOM 790 O O . ALA A 1 104 ? -5.923 9.199 7.538 1.00 93.88 104 ALA A O 1
ATOM 791 N N . ARG A 1 105 ? -4.405 8.988 9.189 1.00 92.94 105 ARG A N 1
ATOM 792 C CA . ARG A 1 105 ? -5.381 8.923 10.288 1.00 92.94 105 ARG A CA 1
ATOM 793 C C . ARG A 1 105 ? -6.162 10.227 10.430 1.00 92.94 105 ARG A C 1
ATOM 795 O O . ARG A 1 105 ? -7.386 10.173 10.526 1.00 92.94 105 ARG A O 1
ATOM 802 N N . ALA A 1 106 ? -5.485 11.373 10.363 1.00 92.50 106 ALA A N 1
ATOM 803 C CA . ALA A 1 106 ? -6.122 12.687 10.413 1.00 92.50 106 ALA A CA 1
ATOM 804 C C . ALA A 1 106 ? -7.109 12.883 9.252 1.00 92.50 106 ALA A C 1
ATOM 806 O O . ALA A 1 106 ? -8.256 13.269 9.476 1.00 92.50 106 ALA A O 1
ATOM 807 N N . ARG A 1 107 ? -6.715 12.517 8.023 1.00 91.12 107 ARG A N 1
ATOM 808 C CA . ARG A 1 107 ? -7.600 12.545 6.844 1.00 91.12 107 ARG A CA 1
ATOM 809 C C . ARG A 1 107 ? -8.848 11.680 7.030 1.00 91.12 107 ARG A C 1
ATOM 811 O O . ARG A 1 107 ? -9.931 12.077 6.613 1.00 91.12 107 ARG A O 1
ATOM 818 N N . MET A 1 108 ? -8.697 10.515 7.659 1.00 87.81 108 MET A N 1
ATOM 819 C CA . MET A 1 108 ? -9.797 9.586 7.940 1.00 87.81 108 MET A CA 1
ATOM 820 C C . MET A 1 108 ? -10.585 9.933 9.208 1.00 87.81 108 MET A C 1
ATOM 822 O O . MET A 1 108 ? -11.537 9.229 9.534 1.00 87.81 108 MET A O 1
ATOM 826 N N . LYS A 1 109 ? -10.193 10.988 9.938 1.00 87.06 109 LYS A N 1
ATOM 827 C CA . LYS A 1 109 ? -10.744 11.352 11.253 1.00 87.06 109 LYS A CA 1
ATOM 828 C C . LYS A 1 109 ? -10.704 10.191 12.259 1.00 87.06 109 LYS A C 1
ATOM 830 O O . LYS A 1 109 ? -11.545 10.099 13.147 1.00 87.06 109 LYS A O 1
ATOM 835 N N . VAL A 1 110 ? -9.712 9.308 12.130 1.00 78.62 110 VAL A N 1
ATOM 836 C CA . VAL A 1 110 ? -9.495 8.212 13.076 1.00 78.62 110 VAL A CA 1
ATOM 837 C C . VAL A 1 110 ? -8.599 8.716 14.195 1.00 78.62 110 VAL A C 1
ATOM 839 O O . VAL A 1 110 ? -7.436 9.055 13.968 1.00 78.62 110 VAL A O 1
ATOM 842 N N . LEU A 1 111 ? -9.130 8.744 15.414 1.00 62.28 111 LEU A N 1
ATOM 843 C CA . LEU A 1 111 ? -8.345 9.081 16.595 1.00 62.28 111 LEU A CA 1
ATOM 844 C C . LEU A 1 111 ? -7.312 7.973 16.854 1.00 62.28 111 LEU A C 1
ATOM 846 O O . LEU A 1 111 ? -7.608 6.781 16.762 1.00 62.28 111 LEU A O 1
ATOM 850 N N . SER A 1 112 ? -6.073 8.351 17.174 1.00 58.28 112 SER A N 1
ATOM 851 C CA . SER A 1 112 ? -5.161 7.412 17.832 1.00 58.28 112 SER A CA 1
ATOM 852 C C . SER A 1 112 ? -5.725 7.123 19.221 1.00 58.28 112 SER A C 1
ATOM 854 O O . SER A 1 112 ? -6.137 8.050 19.918 1.00 58.28 112 SER A O 1
ATOM 856 N N . SER A 1 113 ? -5.686 5.862 19.653 1.00 55.03 113 SER A N 1
ATOM 857 C CA . SER A 1 113 ? -6.133 5.425 20.983 1.00 55.03 113 SER A CA 1
ATOM 858 C C . SER A 1 113 ? -5.414 6.138 22.144 1.00 55.03 113 SER A C 1
ATOM 860 O O . SER A 1 113 ? -5.787 5.968 23.297 1.00 55.03 113 SER A O 1
ATOM 862 N N . ALA A 1 114 ? -4.399 6.965 21.869 1.00 46.19 114 ALA A N 1
ATOM 863 C CA . ALA A 1 114 ? -3.713 7.784 22.865 1.00 46.19 114 ALA A CA 1
ATOM 864 C C . ALA A 1 114 ? -4.461 9.036 23.344 1.00 46.19 114 ALA A C 1
ATOM 866 O O . ALA A 1 114 ? -3.901 9.779 24.146 1.00 46.19 114 ALA A O 1
ATOM 867 N N . ALA A 1 115 ? -5.697 9.286 22.911 1.00 43.03 115 ALA A N 1
ATOM 868 C CA . ALA A 1 115 ? -6.511 10.392 23.428 1.00 43.03 115 ALA A CA 1
ATOM 869 C C . ALA A 1 115 ? -7.298 10.025 24.711 1.00 43.03 115 ALA A C 1
ATOM 871 O O . ALA A 1 115 ? -8.439 10.432 24.899 1.00 43.03 115 ALA A O 1
ATOM 872 N N . SER A 1 116 ? -6.702 9.238 25.610 1.00 43.78 116 SER A N 1
ATOM 873 C CA . SER A 1 116 ? -7.213 9.028 26.972 1.00 43.78 116 SER A CA 1
ATOM 874 C C . SER A 1 116 ? -6.053 8.820 27.930 1.00 43.78 116 SER A C 1
ATOM 876 O O . SER A 1 116 ? -5.733 7.694 28.302 1.00 43.78 116 SER A O 1
ATOM 878 N N . ARG A 1 117 ? -5.377 9.927 28.254 1.00 44.41 117 ARG A N 1
ATOM 879 C CA . ARG A 1 117 ? -4.697 10.205 29.531 1.00 44.41 117 ARG A CA 1
ATOM 880 C C . ARG A 1 117 ? -3.926 11.521 29.396 1.00 44.41 117 ARG A C 1
ATOM 882 O O . ARG A 1 117 ? -2.738 11.518 29.077 1.00 44.41 117 ARG A O 1
ATOM 889 N N . ARG A 1 118 ? -4.631 12.628 29.610 1.00 37.16 118 ARG A N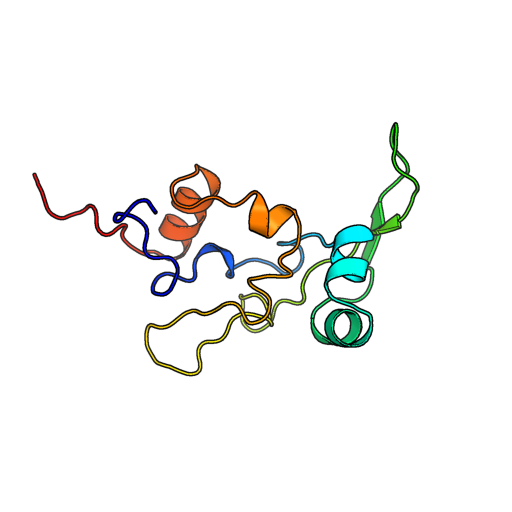 1
ATOM 890 C CA . ARG A 1 118 ? -4.235 13.779 30.435 1.00 37.16 118 ARG A CA 1
ATOM 891 C C . ARG A 1 118 ? -5.412 14.736 30.519 1.00 37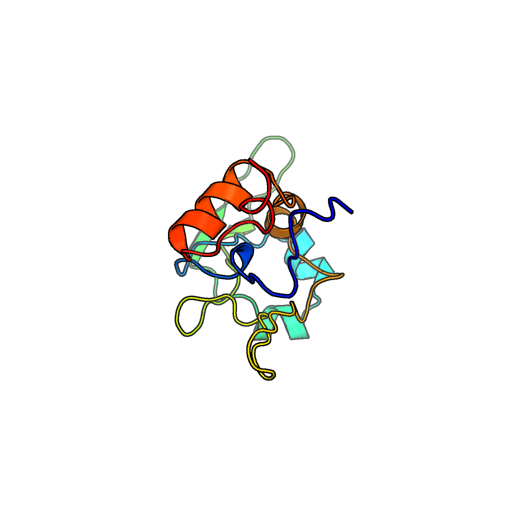.16 118 ARG A C 1
ATOM 893 O O . ARG A 1 118 ? -6.047 14.942 29.464 1.00 37.16 118 ARG A O 1
#

Radius of gyration: 15.55 Å; chains: 1; bounding box: 39×28×49 Å

Sequence (118 aa):
MDEKYDCTTCGACCYGKREYVQVFADDAARLGAARTAELVAPAVGEIPASVGRESEPKRFMKMTHGHCIALRTDVPNRFLCAVYEDRPVLCRAFKPGSAPCLEARARMKVLSSAASRR

Foldseek 3Di:
DPPQFDCFQQVLQFFADQLRAKADPVLDVLCDDVSCVVFKDPFPAWDPDDVVGHIDGTIGTGADPRGGPQWDCVDPSGTDGVCVVSDGPVSVVPDGPDPVNVVSCVVSVNDGPPPPDD

Secondary structure (DSSP, 8-state):
--TT--HHHH-GGGB--TTSSEE-HHHHHHH-HHHHHHHBPPP-SEE--BTTB--EE-EEB-EETTEETTEE-SSTT--EETTTTT--HHHHH--TTSHHHHHHHHHTTPPPTT-S--

pLDDT: mean 89.73, std 13.53, range [37.16, 98.25]